Protein AF-A0A9D8K0P1-F1 (afdb_monomer)

Mean predicted aligned error: 5.9 Å

Nearest PDB structures (foldseek):
  2h6b-assembly1_B  TM=3.483E-01  e=9.836E+00  Desulfitobacterium hafniense
  4bh9-assembly1_A  TM=3.999E-01  e=9.836E+00  Escherichia coli

Solvent-accessible surface area (backbone atoms only — not comparable to full-atom values): 6823 Å² total; per-residue (Å²): 109,73,69,58,54,54,50,51,52,52,51,52,52,51,49,53,49,52,52,51,51,53,48,67,65,43,50,62,54,28,64,48,47,60,59,76,66,34,55,70,59,86,46,31,34,27,45,78,41,45,53,40,89,79,39,48,74,50,51,51,50,33,40,61,74,71,62,63,80,56,54,33,59,91,80,45,79,69,72,50,63,68,32,42,87,87,65,48,69,69,53,97,88,59,89,84,87,86,88,78,73,90,68,100,56,99,73,86,87,133

Structure (mmCIF, N/CA/C/O backbone):
data_AF-A0A9D8K0P1-F1
#
_entry.id   AF-A0A9D8K0P1-F1
#
loop_
_atom_site.group_PDB
_atom_site.id
_atom_site.type_symbol
_atom_site.label_atom_id
_atom_site.label_alt_id
_atom_site.label_comp_id
_atom_site.label_asym_id
_atom_site.label_entity_id
_atom_site.label_seq_id
_atom_site.pdbx_PDB_ins_code
_atom_site.Cartn_x
_atom_site.Cartn_y
_atom_site.Cartn_z
_atom_site.occupancy
_atom_site.B_iso_or_equiv
_atom_site.auth_seq_id
_atom_site.auth_comp_i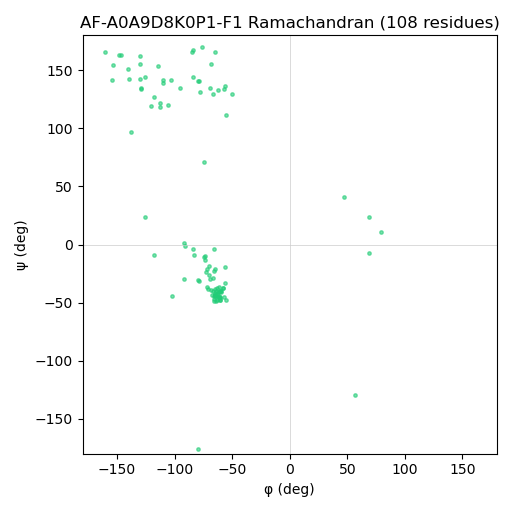d
_atom_site.auth_asym_id
_atom_site.auth_atom_id
_atom_site.pdbx_PDB_model_num
ATOM 1 N N . MET A 1 1 ? -34.345 -1.992 37.902 1.00 74.50 1 MET A N 1
ATOM 2 C CA . MET A 1 1 ? -33.981 -2.821 36.727 1.00 74.50 1 MET A CA 1
ATOM 3 C C . MET A 1 1 ? -34.122 -2.095 35.389 1.00 74.50 1 MET A C 1
ATOM 5 O O . MET A 1 1 ? -33.117 -1.959 34.710 1.00 74.50 1 MET A O 1
ATOM 9 N N . ALA A 1 2 ? -35.288 -1.550 35.015 1.00 85.88 2 ALA A N 1
ATOM 10 C CA . ALA A 1 2 ? -35.475 -0.923 33.692 1.00 85.88 2 ALA A CA 1
ATOM 11 C C . ALA A 1 2 ? -34.513 0.246 33.367 1.00 85.88 2 ALA A C 1
ATOM 13 O O . ALA A 1 2 ? -34.053 0.364 32.235 1.00 85.88 2 ALA A O 1
ATOM 14 N N . LYS A 1 3 ? -34.163 1.091 34.351 1.00 90.12 3 LYS A N 1
ATOM 15 C CA . LYS A 1 3 ? -33.172 2.174 34.168 1.00 90.12 3 LYS A CA 1
ATOM 16 C C . LYS A 1 3 ? -31.760 1.645 33.878 1.00 90.12 3 LYS A C 1
ATOM 18 O O . LYS A 1 3 ? -31.076 2.201 33.030 1.00 90.12 3 LYS A O 1
ATOM 23 N N . LEU A 1 4 ? -31.364 0.554 34.539 1.00 92.75 4 LEU A N 1
ATOM 24 C CA . LEU A 1 4 ? -30.059 -0.083 34.341 1.00 92.75 4 LEU A CA 1
ATOM 25 C C . LEU A 1 4 ? -29.958 -0.711 32.944 1.00 92.75 4 LEU A C 1
ATOM 27 O O . LEU A 1 4 ? -28.972 -0.502 32.252 1.00 92.75 4 LEU A O 1
ATOM 31 N N . ILE A 1 5 ? -31.010 -1.402 32.495 1.00 94.88 5 ILE A N 1
ATOM 32 C CA . ILE A 1 5 ? -31.067 -2.001 31.151 1.00 94.88 5 ILE A CA 1
ATOM 33 C C . ILE A 1 5 ? -30.963 -0.923 30.064 1.00 94.88 5 ILE A C 1
ATOM 35 O O . ILE A 1 5 ? -30.173 -1.064 29.138 1.00 94.88 5 ILE A O 1
ATOM 39 N N . LYS A 1 6 ? -31.702 0.188 30.195 1.00 95.12 6 LYS A N 1
ATOM 40 C CA . LYS A 1 6 ? -31.616 1.312 29.245 1.00 95.12 6 LYS A CA 1
ATOM 41 C C . LYS A 1 6 ? -30.215 1.924 29.192 1.00 95.12 6 LYS A C 1
ATOM 43 O O . LYS A 1 6 ? -29.743 2.248 28.108 1.00 95.12 6 LYS A O 1
ATOM 48 N N . PHE A 1 7 ? -29.551 2.054 30.342 1.00 96.88 7 PHE A N 1
ATOM 49 C CA . PHE A 1 7 ? -28.181 2.559 30.405 1.00 96.88 7 PHE A CA 1
ATOM 50 C C . PHE A 1 7 ? -27.190 1.613 29.713 1.00 96.88 7 PHE A C 1
ATOM 52 O O . PHE A 1 7 ? -26.372 2.064 28.920 1.00 96.88 7 PHE A O 1
ATOM 59 N N . LEU A 1 8 ? -27.302 0.303 29.951 1.00 97.31 8 LEU A N 1
ATOM 60 C CA . LEU A 1 8 ? -26.452 -0.699 29.301 1.00 97.31 8 LEU A CA 1
ATOM 61 C C . LEU A 1 8 ? -26.649 -0.722 27.782 1.00 97.31 8 LEU A C 1
ATOM 63 O O . LEU A 1 8 ? -25.669 -0.752 27.046 1.00 97.31 8 LEU A O 1
ATOM 67 N N . ILE A 1 9 ? -27.895 -0.639 27.305 1.00 97.50 9 ILE A N 1
ATOM 68 C CA . ILE A 1 9 ? -28.185 -0.544 25.867 1.00 97.50 9 ILE A CA 1
ATOM 69 C C . ILE A 1 9 ? -27.545 0.715 25.280 1.00 97.50 9 ILE A C 1
ATOM 71 O O . ILE A 1 9 ? -26.861 0.630 24.265 1.00 97.50 9 ILE A O 1
ATOM 75 N N . ALA A 1 10 ? -27.716 1.871 25.927 1.00 97.12 10 ALA A N 1
ATOM 76 C CA . ALA A 1 10 ? -27.113 3.117 25.461 1.00 97.12 10 ALA A CA 1
ATOM 77 C C . ALA A 1 10 ? -25.576 3.037 25.421 1.00 97.12 10 ALA A C 1
ATOM 79 O O . ALA A 1 10 ? -24.972 3.493 24.455 1.00 97.12 10 ALA A O 1
ATOM 80 N N . ALA A 1 11 ? -24.949 2.410 26.422 1.00 97.50 11 ALA A N 1
ATOM 81 C CA . ALA A 1 11 ? -23.503 2.213 26.464 1.00 97.50 11 ALA A CA 1
ATOM 82 C C . ALA A 1 11 ? -23.005 1.299 25.332 1.00 97.50 11 ALA A C 1
ATOM 84 O O . ALA A 1 11 ? -22.021 1.624 24.672 1.00 97.50 11 ALA A O 1
ATOM 85 N N . VAL A 1 12 ? -23.705 0.192 25.061 1.00 98.12 12 VAL A N 1
ATOM 86 C CA . VAL A 1 12 ? -23.370 -0.711 23.948 1.00 98.12 12 VAL A CA 1
ATOM 87 C C . VAL A 1 12 ? -23.538 -0.003 22.607 1.00 98.12 12 VAL A C 1
ATOM 89 O O . VAL A 1 12 ? -22.650 -0.082 21.765 1.00 98.12 12 VAL A O 1
ATOM 92 N N . VAL A 1 13 ? -24.634 0.736 22.414 1.00 98.00 13 VAL A N 1
ATOM 93 C CA . VAL A 1 13 ? -24.861 1.514 21.188 1.00 98.00 13 VAL A CA 1
ATOM 94 C C . VAL A 1 13 ? -23.760 2.556 20.998 1.00 98.00 13 VAL A C 1
ATOM 96 O O . VAL A 1 13 ? -23.201 2.651 19.910 1.00 98.00 13 VAL A O 1
ATOM 99 N N . ALA A 1 14 ? -23.393 3.291 22.049 1.00 97.81 14 ALA A N 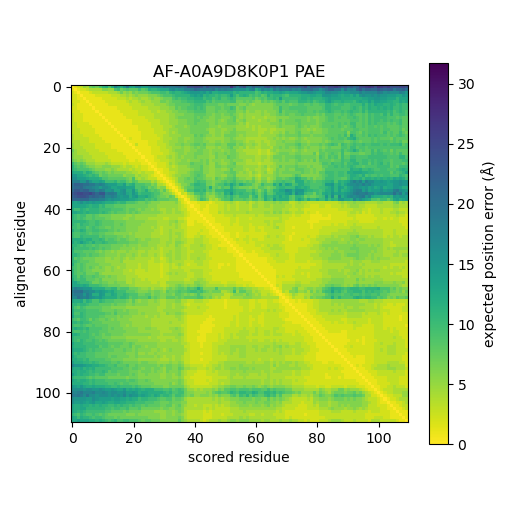1
ATOM 100 C CA . ALA A 1 14 ? -22.308 4.266 21.989 1.00 97.81 14 ALA A CA 1
ATOM 101 C C . ALA A 1 14 ? -20.959 3.613 21.644 1.00 97.81 14 ALA A C 1
ATOM 1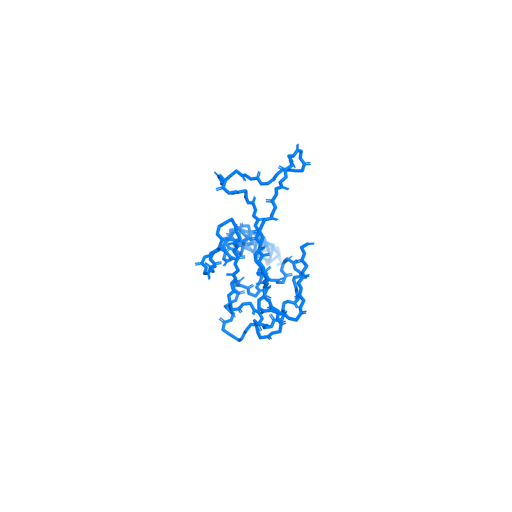03 O O . ALA A 1 14 ? -20.218 4.152 20.825 1.00 97.81 14 ALA A O 1
ATOM 104 N N . LEU A 1 15 ? -20.660 2.438 22.209 1.00 98.00 15 LEU A N 1
ATOM 105 C CA . LEU A 1 15 ? -19.443 1.687 21.900 1.00 98.00 15 LEU A CA 1
ATOM 106 C C . LEU A 1 15 ? -19.420 1.233 20.435 1.00 98.00 15 LEU A C 1
ATOM 108 O O . LEU A 1 15 ? -18.430 1.454 19.743 1.00 98.00 15 LEU A O 1
ATOM 112 N N . VAL A 1 16 ? -20.512 0.638 19.951 1.00 98.00 16 VAL A N 1
ATOM 113 C CA . VAL A 1 16 ? -20.623 0.156 18.566 1.00 98.00 16 VAL A CA 1
ATOM 114 C C . VAL A 1 16 ? -20.501 1.314 17.580 1.00 98.00 16 VAL A C 1
ATOM 116 O O . VAL A 1 16 ? -19.748 1.214 16.615 1.00 98.00 16 VAL A O 1
ATOM 119 N N . LEU A 1 17 ? -21.187 2.430 17.835 1.00 97.81 17 LEU A N 1
ATOM 120 C CA . LEU A 1 17 ? -21.091 3.621 16.992 1.00 97.81 17 LEU A CA 1
ATOM 121 C C . LEU A 1 17 ? -19.689 4.231 17.037 1.00 97.81 17 LEU A C 1
ATOM 123 O O . LEU A 1 17 ? -19.147 4.563 15.989 1.00 97.81 17 LEU A O 1
ATOM 127 N N . GLY A 1 18 ? -19.077 4.341 18.218 1.00 97.56 18 GLY A N 1
ATOM 128 C CA . GLY A 1 18 ? -17.722 4.869 18.367 1.00 97.56 18 GLY A CA 1
ATOM 129 C C . GLY A 1 18 ? -16.686 4.039 17.608 1.00 97.56 18 GLY A C 1
ATOM 130 O O . GLY A 1 18 ? -15.878 4.594 16.866 1.00 97.56 18 GLY A O 1
ATOM 131 N N . VAL A 1 19 ? -16.753 2.709 17.726 1.00 96.38 19 VAL A N 1
ATOM 132 C CA . VAL A 1 19 ? -15.886 1.786 16.977 1.00 96.38 19 VAL A CA 1
ATOM 133 C C . VAL A 1 19 ? -16.171 1.863 15.478 1.00 96.38 19 VAL A C 1
ATOM 135 O O . VAL A 1 19 ? -15.232 1.941 14.691 1.00 96.38 19 VAL A O 1
ATOM 138 N N . GLY A 1 20 ? -17.444 1.885 15.075 1.00 96.19 20 GLY A N 1
ATOM 139 C CA . GLY A 1 20 ? -17.836 1.974 13.669 1.00 96.19 20 GLY A CA 1
ATOM 140 C C . GLY A 1 20 ? -17.330 3.254 13.005 1.00 96.19 20 GLY A C 1
ATOM 141 O O . GLY A 1 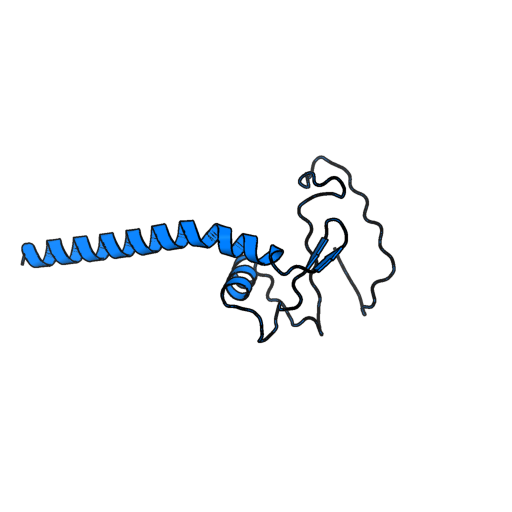20 ? -16.709 3.195 11.947 1.00 96.19 20 GLY A O 1
ATOM 142 N N . ILE A 1 21 ? -17.519 4.402 13.658 1.00 95.62 21 ILE A N 1
ATOM 143 C CA . ILE A 1 21 ? -17.020 5.693 13.176 1.00 95.62 21 ILE A CA 1
ATOM 144 C C . ILE A 1 21 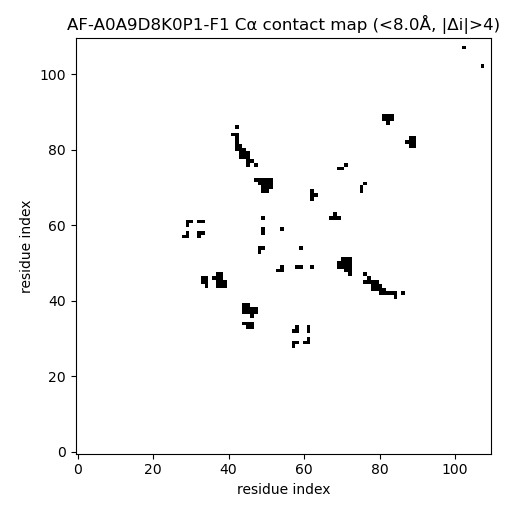? -15.492 5.675 13.120 1.00 95.62 21 ILE A C 1
ATOM 146 O O . ILE A 1 21 ? -14.923 6.037 12.095 1.00 95.62 21 ILE A O 1
ATOM 150 N N . GLY A 1 22 ? -14.830 5.220 14.189 1.00 91.44 22 GLY A N 1
ATOM 151 C CA . GLY A 1 22 ? -13.370 5.149 14.243 1.00 91.44 22 GLY A CA 1
ATOM 152 C C . GLY A 1 22 ? -12.774 4.258 13.153 1.00 91.44 22 GLY A C 1
ATOM 153 O O . GLY A 1 22 ? -11.774 4.619 12.542 1.00 91.44 22 GLY A O 1
ATOM 154 N N . TYR A 1 23 ? -13.403 3.119 12.859 1.00 88.44 23 TYR A N 1
ATOM 155 C CA . TYR A 1 23 ? -12.964 2.224 11.791 1.00 88.44 23 TYR A CA 1
ATOM 156 C C . TYR A 1 23 ? -13.098 2.874 10.410 1.00 88.44 23 TYR A C 1
ATOM 158 O O . TYR A 1 23 ? -12.137 2.880 9.643 1.00 88.44 23 TYR A O 1
ATOM 166 N N . VAL A 1 24 ? -14.262 3.464 10.113 1.00 90.44 24 VAL A N 1
ATOM 167 C CA . VAL A 1 24 ? -14.540 4.102 8.815 1.00 90.44 24 VAL A CA 1
ATOM 168 C C . VAL A 1 24 ? -13.608 5.287 8.556 1.00 90.44 24 VAL A C 1
ATOM 170 O O . VAL A 1 24 ? -13.174 5.492 7.425 1.00 90.44 24 VAL A O 1
ATOM 173 N N . THR A 1 25 ? -13.268 6.064 9.586 1.00 87.62 25 THR A N 1
ATOM 174 C CA . THR A 1 25 ? -12.351 7.202 9.429 1.00 87.62 25 THR A CA 1
ATOM 175 C C . THR A 1 25 ? -10.885 6.776 9.369 1.00 87.62 25 THR A C 1
ATOM 177 O O . THR A 1 25 ? -10.100 7.414 8.667 1.00 87.62 25 THR A O 1
ATOM 180 N N . ALA A 1 26 ? -10.497 5.694 10.053 1.00 84.94 26 ALA A N 1
ATOM 181 C CA . ALA A 1 26 ? -9.120 5.202 10.056 1.00 84.94 26 ALA A CA 1
ATOM 182 C C . ALA A 1 26 ? -8.758 4.380 8.809 1.00 84.94 26 ALA A C 1
ATOM 184 O O . ALA A 1 26 ? -7.602 4.408 8.388 1.00 84.94 26 ALA A O 1
ATOM 185 N N . SE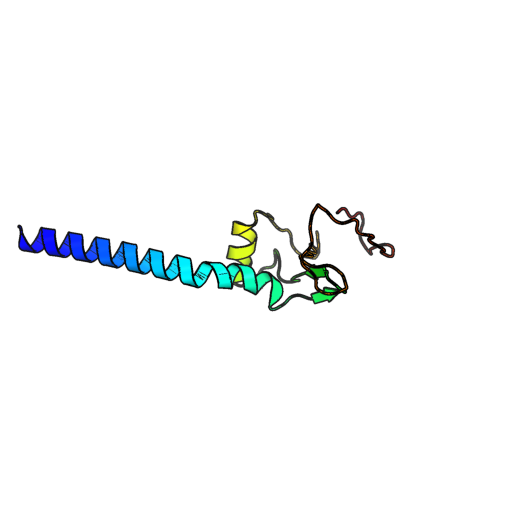R A 1 27 ? -9.707 3.665 8.193 1.00 82.38 27 SER A N 1
ATOM 186 C CA . SER A 1 27 ? -9.423 2.803 7.039 1.00 82.38 27 SER A CA 1
ATOM 187 C C . SER A 1 27 ? -8.733 3.513 5.860 1.00 82.38 27 SER A C 1
ATOM 189 O O . SER A 1 27 ? -7.710 2.995 5.412 1.00 82.38 27 SER A O 1
ATOM 191 N N . PRO A 1 28 ? -9.176 4.697 5.377 1.00 81.19 28 PRO A N 1
ATOM 192 C CA . PRO A 1 28 ? -8.475 5.379 4.287 1.00 81.19 28 PRO A CA 1
ATOM 193 C C . PRO A 1 28 ? -7.076 5.864 4.690 1.00 81.19 28 PRO A C 1
ATOM 195 O O . PRO A 1 28 ? -6.188 5.921 3.846 1.00 81.19 28 PRO A O 1
ATOM 198 N N . LEU A 1 29 ? -6.846 6.184 5.969 1.00 77.81 29 LEU A N 1
ATOM 199 C CA . LEU A 1 29 ? -5.525 6.597 6.456 1.00 77.81 29 LEU A CA 1
ATOM 200 C C . LEU A 1 29 ? -4.526 5.438 6.426 1.00 77.81 29 LEU A C 1
ATOM 202 O O . LEU A 1 29 ? -3.369 5.640 6.064 1.00 77.81 29 LEU A O 1
ATOM 206 N N . VAL A 1 30 ? -4.972 4.228 6.773 1.00 79.50 30 VAL A N 1
ATOM 207 C CA . VAL A 1 30 ? -4.153 3.011 6.680 1.00 79.50 30 VAL A CA 1
ATOM 208 C C . VAL A 1 30 ? -3.710 2.770 5.234 1.00 79.50 30 VAL A C 1
ATOM 210 O O . VAL A 1 30 ? -2.543 2.458 5.003 1.00 79.50 30 VAL A O 1
ATOM 213 N N . ASP A 1 31 ? -4.602 2.990 4.268 1.00 72.50 31 ASP A N 1
ATOM 214 C CA . ASP A 1 31 ? -4.295 2.809 2.845 1.00 72.50 31 ASP A CA 1
ATOM 215 C C . ASP A 1 31 ? -3.352 3.912 2.323 1.00 72.50 31 ASP A C 1
ATOM 217 O O . ASP A 1 31 ? -2.418 3.640 1.570 1.00 72.50 31 ASP A O 1
ATOM 221 N N . LEU A 1 32 ? -3.513 5.153 2.797 1.00 69.56 32 LEU A N 1
ATOM 222 C CA . LEU A 1 32 ? -2.663 6.283 2.405 1.00 69.56 32 LEU A CA 1
ATOM 223 C C . LEU A 1 32 ? -1.221 6.175 2.938 1.00 69.56 32 LEU A C 1
ATOM 225 O O . LEU A 1 32 ? -0.280 6.684 2.325 1.00 69.56 32 LEU A O 1
ATOM 229 N N . ILE A 1 33 ? -1.027 5.522 4.088 1.00 66.56 33 ILE A N 1
ATOM 230 C CA . ILE A 1 33 ? 0.277 5.434 4.766 1.00 66.56 33 ILE A CA 1
ATOM 231 C C . ILE A 1 33 ? 1.267 4.523 4.034 1.00 66.56 33 ILE A C 1
ATOM 233 O O . ILE A 1 33 ? 2.480 4.713 4.169 1.00 66.56 33 ILE A O 1
ATOM 237 N N . PHE A 1 34 ? 0.791 3.614 3.178 1.00 64.50 34 PHE A N 1
ATOM 238 C CA . PHE A 1 34 ? 1.672 2.921 2.232 1.00 64.50 34 PHE A CA 1
ATOM 239 C C . PHE A 1 34 ? 2.442 3.910 1.344 1.00 64.50 34 PHE A C 1
ATOM 241 O O . PHE A 1 34 ? 3.595 3.661 1.004 1.00 64.50 34 PHE A O 1
ATOM 248 N N . VAL A 1 35 ? 1.829 5.051 1.017 1.00 62.75 35 VAL A N 1
ATOM 249 C CA . VAL A 1 35 ? 2.357 6.056 0.087 1.00 62.75 35 VAL A CA 1
ATOM 250 C C . VAL A 1 35 ? 3.175 7.140 0.802 1.00 62.75 35 VAL A C 1
ATOM 252 O O . VAL A 1 35 ? 4.115 7.687 0.228 1.00 62.75 35 VAL A O 1
ATOM 255 N N . SER A 1 36 ? 2.860 7.461 2.063 1.00 58.97 36 SER A N 1
ATOM 256 C CA . SER A 1 36 ? 3.341 8.684 2.733 1.00 58.97 36 SER A CA 1
ATOM 257 C C . SER A 1 36 ? 4.840 8.717 3.064 1.00 58.97 36 SER A C 1
ATOM 259 O O . SER A 1 36 ? 5.385 9.789 3.312 1.00 58.97 36 SER A O 1
ATOM 261 N N . LYS A 1 37 ? 5.512 7.562 3.094 1.00 62.09 37 LYS A N 1
ATOM 262 C CA . LYS A 1 37 ? 6.977 7.446 3.248 1.00 62.09 37 LYS A CA 1
ATOM 263 C C . LYS A 1 37 ? 7.609 6.618 2.133 1.00 62.09 37 LYS A C 1
ATOM 265 O O . LYS A 1 37 ? 8.659 6.007 2.323 1.00 62.09 37 LYS A O 1
ATOM 270 N N . ALA A 1 38 ? 6.934 6.546 0.993 1.00 73.25 38 ALA A N 1
ATOM 271 C CA . ALA A 1 38 ? 7.386 5.677 -0.062 1.00 73.25 38 ALA A CA 1
ATOM 272 C C . ALA A 1 38 ? 8.560 6.291 -0.830 1.00 73.25 38 ALA A C 1
ATOM 274 O O . ALA A 1 38 ? 8.497 7.436 -1.282 1.00 73.25 38 ALA A O 1
ATOM 275 N N . VAL A 1 39 ? 9.613 5.501 -1.021 1.00 88.06 39 VAL A N 1
ATOM 276 C CA . VAL A 1 39 ? 10.585 5.729 -2.086 1.00 88.06 39 VAL A CA 1
ATOM 277 C C . VAL A 1 39 ? 9.859 5.493 -3.405 1.00 88.06 39 VAL A C 1
ATOM 279 O O . VAL A 1 39 ? 9.183 4.474 -3.560 1.00 88.06 39 VAL A O 1
ATOM 282 N N . LYS A 1 40 ? 9.972 6.444 -4.334 1.00 89.31 40 LYS A N 1
ATOM 283 C CA . LYS A 1 40 ? 9.312 6.390 -5.642 1.00 89.31 40 LYS A CA 1
ATOM 284 C C . LYS A 1 40 ? 10.324 6.167 -6.757 1.00 89.31 40 LYS A C 1
ATOM 286 O O . LYS A 1 40 ? 11.401 6.757 -6.734 1.00 89.31 40 LYS A O 1
ATOM 291 N N . ASN A 1 41 ? 9.941 5.365 -7.742 1.00 89.00 41 ASN A N 1
ATOM 292 C CA . ASN A 1 41 ? 10.652 5.186 -9.000 1.00 89.00 41 ASN A CA 1
ATOM 293 C C . ASN A 1 41 ? 9.626 5.141 -10.142 1.00 89.00 41 ASN A C 1
ATOM 295 O O . ASN A 1 41 ? 8.983 4.117 -10.374 1.00 89.00 41 ASN A O 1
ATOM 299 N N . GLY A 1 42 ? 9.417 6.281 -10.804 1.00 91.00 42 GLY A N 1
ATOM 300 C CA . GLY A 1 42 ? 8.300 6.446 -11.735 1.00 91.00 42 GLY A CA 1
ATOM 301 C C . GLY A 1 42 ? 6.953 6.171 -11.041 1.00 91.00 42 GLY A C 1
ATOM 302 O O . GLY A 1 42 ? 6.719 6.725 -9.960 1.00 91.00 42 GLY A O 1
ATOM 303 N N . PRO A 1 43 ? 6.078 5.321 -11.613 1.00 91.75 43 PRO A N 1
ATOM 304 C CA . PRO A 1 43 ? 4.794 4.968 -11.001 1.00 91.75 43 PRO A CA 1
ATOM 305 C C . PRO A 1 43 ? 4.920 4.012 -9.803 1.00 91.75 43 PRO A C 1
ATOM 307 O O . PRO A 1 43 ? 3.960 3.833 -9.051 1.00 91.75 43 PRO A O 1
ATOM 310 N N . TRP A 1 44 ? 6.089 3.395 -9.612 1.00 91.44 44 TRP A N 1
ATOM 311 C CA . TRP A 1 44 ? 6.329 2.427 -8.551 1.00 91.44 44 TRP A CA 1
ATOM 312 C C . TRP A 1 44 ? 6.688 3.103 -7.236 1.00 91.44 44 TRP A C 1
ATOM 314 O O . TRP A 1 44 ? 7.415 4.099 -7.188 1.00 91.44 44 TRP A O 1
ATOM 324 N N . MET A 1 45 ? 6.225 2.510 -6.144 1.00 89.62 45 MET A N 1
ATOM 325 C CA . MET A 1 45 ? 6.465 2.989 -4.793 1.00 89.62 45 MET A CA 1
ATOM 326 C C . MET A 1 45 ? 6.740 1.834 -3.825 1.00 89.62 45 MET A C 1
ATOM 328 O O . MET A 1 45 ? 6.117 0.781 -3.916 1.00 89.62 45 MET A O 1
ATOM 332 N N . THR A 1 46 ? 7.663 2.040 -2.883 1.00 88.62 46 THR A N 1
ATOM 333 C CA . THR A 1 46 ? 7.992 1.086 -1.809 1.00 88.62 46 THR A CA 1
ATOM 334 C C . THR A 1 46 ? 8.238 1.807 -0.491 1.00 88.62 46 THR A C 1
ATOM 336 O O . THR A 1 46 ? 8.715 2.937 -0.491 1.00 88.62 46 THR A O 1
ATOM 339 N N . ASN A 1 47 ? 7.969 1.165 0.645 1.00 89.31 47 ASN A N 1
ATOM 340 C CA . ASN A 1 47 ? 8.315 1.694 1.961 1.00 89.31 47 ASN A CA 1
ATOM 341 C C . ASN A 1 47 ? 9.400 0.817 2.605 1.00 89.31 47 ASN A C 1
ATOM 343 O O . ASN A 1 47 ? 9.185 -0.362 2.867 1.00 89.31 47 ASN A O 1
ATOM 347 N N . LEU A 1 48 ? 10.567 1.402 2.882 1.00 89.38 48 LEU A N 1
ATOM 348 C CA . LEU A 1 48 ? 11.730 0.668 3.398 1.00 89.38 48 LEU A CA 1
ATOM 349 C C . LEU A 1 48 ? 11.599 0.241 4.868 1.00 89.38 48 LEU A C 1
ATOM 351 O O . LEU A 1 48 ? 12.421 -0.540 5.345 1.00 89.38 48 LEU A O 1
ATOM 355 N N . ASP A 1 49 ? 10.582 0.737 5.576 1.00 90.94 49 ASP A N 1
ATOM 356 C CA . ASP A 1 49 ? 10.252 0.290 6.928 1.00 90.94 49 ASP A CA 1
ATOM 357 C C . ASP A 1 49 ? 9.368 -0.971 6.920 1.00 90.94 49 ASP A C 1
ATOM 359 O O . ASP A 1 49 ? 9.070 -1.517 7.979 1.00 90.94 49 ASP A O 1
ATOM 363 N N . ILE A 1 50 ? 8.937 -1.469 5.753 1.00 89.25 50 ILE A N 1
ATOM 364 C CA . ILE A 1 50 ? 8.184 -2.725 5.652 1.00 89.25 50 ILE A CA 1
ATOM 365 C C . ILE A 1 50 ? 8.989 -3.877 6.282 1.00 89.25 50 ILE A C 1
ATOM 367 O O . ILE A 1 50 ? 10.199 -4.001 6.090 1.00 89.25 50 ILE A O 1
ATOM 371 N N . GLY A 1 51 ? 8.309 -4.682 7.106 1.00 88.31 51 GLY A N 1
ATOM 372 C CA . GLY A 1 51 ? 8.909 -5.794 7.854 1.00 88.31 51 GLY A CA 1
ATOM 373 C C . GLY A 1 51 ? 9.872 -5.382 8.978 1.00 88.31 51 GLY A C 1
ATOM 374 O O . GLY A 1 51 ? 10.296 -6.234 9.755 1.00 88.31 51 GLY A O 1
ATOM 375 N N . SER A 1 52 ? 10.211 -4.094 9.117 1.00 90.94 52 SER A N 1
ATOM 376 C CA . SER A 1 52 ? 11.202 -3.617 10.085 1.00 90.94 52 SER A CA 1
ATOM 377 C C . SER A 1 52 ? 10.614 -3.390 11.484 1.00 90.94 52 SER A C 1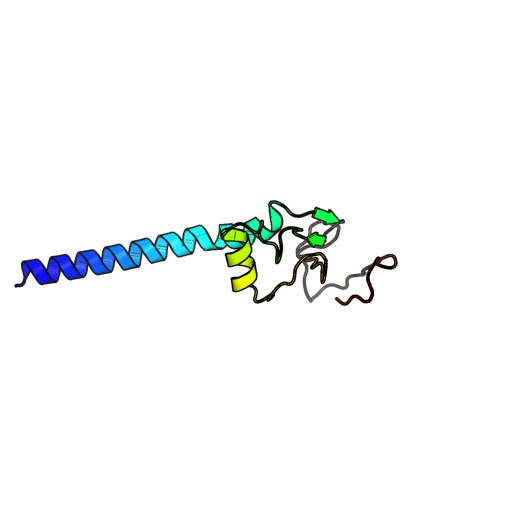
ATOM 379 O O . SER A 1 52 ? 9.398 -3.332 11.695 1.00 90.94 52 SER A O 1
ATOM 381 N N . GLN A 1 53 ? 11.485 -3.215 12.482 1.00 91.56 53 GLN A N 1
ATOM 382 C CA . GLN A 1 53 ? 11.051 -2.785 13.818 1.00 91.56 53 GLN A CA 1
ATOM 383 C C . GLN A 1 53 ? 10.586 -1.322 13.832 1.00 91.56 53 GLN A C 1
ATOM 385 O O . GLN A 1 53 ? 9.723 -0.966 14.630 1.00 91.56 53 GLN A O 1
ATOM 390 N N . GLN A 1 54 ? 11.097 -0.504 12.910 1.00 90.06 54 GLN A N 1
ATOM 391 C CA . GLN A 1 54 ? 10.748 0.906 12.739 1.00 90.06 54 GLN A CA 1
ATOM 392 C C . GLN A 1 54 ? 9.366 1.098 12.091 1.00 90.06 54 GLN A C 1
ATOM 394 O O . GLN A 1 54 ? 8.830 2.208 12.124 1.00 90.06 54 GLN A O 1
ATOM 399 N N . ALA A 1 55 ? 8.754 0.030 11.559 1.00 89.06 55 ALA A N 1
ATOM 400 C CA . ALA A 1 55 ? 7.385 0.053 11.059 1.00 89.06 55 ALA A CA 1
ATOM 401 C C . ALA A 1 55 ? 6.410 0.552 12.137 1.00 89.06 55 ALA A C 1
ATOM 403 O O . ALA A 1 55 ? 6.142 -0.134 13.131 1.00 89.06 55 ALA A O 1
ATOM 404 N N . GLY A 1 56 ? 5.847 1.740 11.912 1.00 88.19 56 GLY A N 1
ATOM 405 C CA . GLY A 1 56 ? 4.819 2.317 12.773 1.00 88.19 56 GLY A CA 1
ATOM 406 C C . GLY A 1 56 ? 3.513 1.506 12.765 1.00 88.19 56 GLY A C 1
ATOM 407 O O . GLY A 1 56 ? 3.292 0.683 11.872 1.00 88.19 56 GLY A O 1
ATOM 408 N N . PRO A 1 57 ? 2.602 1.758 13.724 1.00 88.31 57 PRO A N 1
ATOM 409 C CA . PRO A 1 57 ? 1.373 0.977 13.888 1.00 88.31 57 PRO A CA 1
ATOM 410 C C . PRO A 1 57 ? 0.490 0.969 12.634 1.00 88.31 57 PRO A C 1
ATOM 412 O O . PRO A 1 57 ? -0.058 -0.069 12.276 1.00 88.31 57 PRO A O 1
ATOM 415 N N . TYR A 1 58 ? 0.408 2.090 11.917 1.00 85.75 58 TYR A N 1
ATOM 416 C CA . TYR A 1 58 ? -0.382 2.175 10.691 1.00 85.75 58 TYR A CA 1
ATOM 417 C C . TYR A 1 58 ? 0.227 1.407 9.516 1.00 85.75 58 TYR A C 1
ATOM 419 O O . TYR A 1 58 ? -0.512 0.756 8.788 1.00 85.75 58 TYR A O 1
ATOM 427 N N . LEU A 1 59 ? 1.556 1.421 9.354 1.00 86.75 59 LEU A N 1
ATOM 428 C CA . LEU A 1 59 ? 2.216 0.626 8.314 1.00 86.75 59 LEU A CA 1
ATOM 429 C C . LEU A 1 59 ? 2.017 -0.871 8.584 1.00 86.75 59 LEU A C 1
ATOM 431 O O . LEU A 1 59 ? 1.689 -1.622 7.673 1.00 86.75 59 LEU A O 1
ATOM 435 N N . ARG A 1 60 ? 2.128 -1.296 9.849 1.00 88.12 60 ARG A N 1
ATOM 436 C CA . ARG A 1 60 ? 1.835 -2.679 10.260 1.00 88.12 60 ARG A CA 1
ATOM 437 C C . ARG A 1 60 ? 0.380 -3.062 9.991 1.00 88.12 60 ARG A C 1
ATOM 439 O O . ARG A 1 60 ? 0.134 -4.141 9.462 1.00 88.12 60 ARG A O 1
ATOM 446 N N . ALA A 1 61 ? -0.571 -2.183 10.313 1.00 87.81 61 ALA A N 1
ATOM 447 C CA . ALA A 1 61 ? -1.986 -2.403 10.018 1.00 87.81 61 ALA A CA 1
ATOM 448 C C . ALA A 1 61 ? -2.239 -2.514 8.507 1.00 87.81 61 ALA A C 1
ATOM 450 O O . ALA A 1 61 ? -2.989 -3.384 8.071 1.00 87.81 61 ALA A O 1
ATOM 451 N N . ALA A 1 62 ? -1.573 -1.681 7.706 1.00 85.06 62 ALA A N 1
ATOM 452 C CA . ALA A 1 62 ? -1.693 -1.705 6.258 1.00 85.06 62 ALA A CA 1
ATOM 453 C C . ALA A 1 62 ? -1.141 -3.011 5.669 1.00 85.06 62 ALA A C 1
ATOM 455 O O . ALA A 1 62 ? -1.835 -3.664 4.891 1.00 85.06 62 ALA A O 1
ATOM 456 N N . ILE A 1 63 ? 0.055 -3.436 6.095 1.00 87.81 63 ILE A N 1
ATOM 457 C CA . ILE A 1 63 ? 0.667 -4.721 5.716 1.00 87.81 63 ILE A CA 1
ATOM 458 C C . ILE A 1 63 ? -0.252 -5.890 6.089 1.00 87.81 63 ILE A C 1
ATOM 460 O O . ILE A 1 63 ? -0.474 -6.778 5.268 1.00 87.81 63 ILE A O 1
ATOM 464 N N . ALA A 1 64 ? -0.815 -5.879 7.302 1.00 88.31 64 ALA A N 1
ATOM 465 C CA . ALA A 1 64 ? -1.732 -6.917 7.768 1.00 88.31 64 ALA A CA 1
ATOM 466 C C . ALA A 1 64 ? -3.031 -6.961 6.946 1.00 88.31 64 ALA A C 1
ATOM 468 O O . ALA A 1 64 ? -3.499 -8.043 6.606 1.00 88.31 64 ALA A O 1
ATOM 469 N N . ARG A 1 65 ? -3.589 -5.799 6.581 1.00 85.62 65 ARG A N 1
ATOM 470 C CA . ARG A 1 65 ? -4.803 -5.699 5.758 1.00 85.62 65 ARG A CA 1
ATOM 471 C C . ARG A 1 65 ? -4.594 -6.211 4.333 1.00 85.62 65 ARG A C 1
ATOM 473 O O . ARG A 1 65 ? -5.484 -6.858 3.796 1.00 85.62 65 ARG A O 1
ATOM 480 N N . HIS A 1 66 ? -3.440 -5.919 3.738 1.00 81.88 66 HIS A N 1
ATOM 481 C CA . HIS A 1 66 ? -3.104 -6.355 2.379 1.00 81.88 66 HIS A CA 1
ATOM 482 C C . HIS A 1 66 ? -2.554 -7.789 2.334 1.00 81.88 66 HIS A C 1
ATOM 484 O O . HIS A 1 66 ? -2.391 -8.342 1.253 1.00 81.88 66 HIS A O 1
ATOM 490 N N . GLY A 1 67 ? -2.273 -8.399 3.491 1.00 81.56 67 GLY A N 1
ATOM 491 C CA . GLY A 1 67 ? -1.808 -9.783 3.575 1.00 81.56 67 GLY A CA 1
ATOM 492 C C . GLY A 1 67 ? -0.400 -10.004 3.020 1.00 81.56 67 GLY A C 1
ATOM 493 O O . GLY A 1 67 ? -0.072 -11.125 2.655 1.00 81.56 67 GLY A O 1
ATOM 494 N N . LEU A 1 68 ? 0.440 -8.964 2.969 1.00 79.44 68 LEU A N 1
ATOM 495 C CA . LEU A 1 68 ? 1.772 -9.053 2.354 1.00 79.44 68 LEU A CA 1
ATOM 496 C C . LEU A 1 68 ? 2.721 -9.995 3.119 1.00 79.44 68 LEU A C 1
ATOM 498 O O . LEU A 1 68 ? 3.691 -10.468 2.542 1.00 79.44 68 LEU A O 1
ATOM 502 N N . LEU A 1 69 ? 2.462 -10.246 4.415 1.00 82.88 69 LEU A N 1
ATOM 503 C CA . LEU A 1 69 ? 3.321 -11.053 5.306 1.00 82.88 69 LEU A CA 1
ATOM 504 C C . LEU A 1 69 ? 4.805 -10.664 5.190 1.00 82.88 69 LEU A C 1
ATOM 506 O O . LEU A 1 69 ? 5.702 -11.501 5.136 1.00 82.88 69 LEU A O 1
ATOM 510 N N . ALA A 1 70 ? 5.030 -9.355 5.103 1.00 83.06 70 ALA A N 1
ATOM 511 C CA . ALA A 1 70 ? 6.242 -8.815 4.526 1.00 83.06 70 ALA A CA 1
ATOM 512 C C . ALA A 1 70 ? 7.488 -9.072 5.381 1.00 83.06 70 ALA A C 1
ATOM 514 O O . ALA A 1 70 ? 7.501 -8.813 6.588 1.00 83.06 70 ALA A O 1
ATOM 515 N N . LEU A 1 71 ? 8.548 -9.507 4.706 1.00 91.38 71 LEU A N 1
ATOM 516 C CA . LEU A 1 71 ? 9.899 -9.594 5.253 1.00 91.38 71 LEU A CA 1
ATOM 517 C C . LEU A 1 71 ? 10.560 -8.210 5.335 1.00 91.38 71 LEU A C 1
ATOM 519 O O . LEU A 1 71 ? 10.046 -7.218 4.813 1.00 91.38 71 LEU A O 1
ATOM 523 N N . THR A 1 72 ? 11.709 -8.145 6.005 1.00 93.12 72 THR A N 1
ATOM 524 C CA . THR A 1 72 ? 12.551 -6.946 6.037 1.00 93.12 72 THR A CA 1
ATOM 525 C C . THR A 1 72 ? 13.174 -6.675 4.670 1.00 93.12 72 THR A C 1
ATOM 527 O O . THR A 1 72 ? 13.435 -7.595 3.899 1.00 93.12 72 THR A O 1
ATOM 530 N N . LYS A 1 73 ? 13.528 -5.411 4.411 1.00 91.62 73 LYS A N 1
ATOM 531 C CA . LYS A 1 73 ? 14.189 -4.981 3.163 1.00 91.62 73 LYS A CA 1
ATOM 532 C C . LYS A 1 73 ? 15.503 -5.702 2.817 1.00 91.62 73 LYS A C 1
ATOM 534 O O . LYS A 1 73 ? 15.951 -5.592 1.686 1.00 91.62 73 LYS A O 1
ATOM 539 N N . SER A 1 74 ? 16.152 -6.350 3.790 1.00 92.44 74 SER A N 1
ATOM 540 C CA . SER A 1 74 ? 17.353 -7.168 3.563 1.00 92.44 74 SER A CA 1
ATOM 541 C C . SER A 1 74 ? 17.045 -8.487 2.859 1.00 92.44 74 SER A C 1
ATOM 543 O O . SER A 1 74 ? 17.934 -9.050 2.241 1.00 92.44 74 SER A O 1
ATOM 545 N N . GLU A 1 75 ? 15.804 -8.964 2.970 1.00 93.50 75 GLU A N 1
ATOM 546 C CA . GLU A 1 75 ? 15.345 -10.224 2.385 1.00 93.50 75 GLU A CA 1
ATOM 547 C C . GLU A 1 75 ? 14.537 -9.976 1.109 1.00 93.50 75 GLU A C 1
ATOM 549 O O . GLU A 1 75 ? 14.704 -10.674 0.116 1.00 93.50 75 GLU A O 1
ATOM 554 N N . ALA A 1 76 ? 13.633 -8.988 1.137 1.00 92.50 76 ALA A N 1
ATOM 555 C CA . ALA A 1 76 ? 12.767 -8.666 0.011 1.00 92.50 76 ALA A CA 1
ATOM 556 C C . ALA A 1 76 ? 12.323 -7.200 0.043 1.00 92.50 76 ALA A C 1
ATOM 558 O O . ALA A 1 76 ? 11.988 -6.655 1.098 1.00 92.50 76 ALA A O 1
ATOM 559 N N . VAL A 1 77 ? 12.256 -6.574 -1.133 1.00 91.31 77 VAL A N 1
ATOM 560 C CA . VAL A 1 77 ? 11.710 -5.224 -1.314 1.00 91.31 77 VAL A CA 1
ATOM 561 C C . VAL A 1 77 ? 10.496 -5.305 -2.225 1.00 91.31 77 VAL A C 1
ATOM 563 O O . VAL A 1 77 ? 10.566 -5.834 -3.328 1.00 91.31 77 VAL A O 1
ATOM 566 N N . TYR A 1 78 ? 9.379 -4.752 -1.760 1.00 88.62 78 TYR A N 1
ATOM 567 C CA . TYR A 1 78 ? 8.105 -4.808 -2.467 1.00 88.62 78 TYR A CA 1
ATOM 568 C C . TYR A 1 78 ? 7.805 -3.451 -3.082 1.00 88.62 78 TYR A C 1
ATOM 570 O O . TYR A 1 78 ? 7.687 -2.458 -2.358 1.00 88.62 78 TYR A O 1
ATOM 578 N N . PHE A 1 79 ? 7.671 -3.411 -4.403 1.00 89.62 79 PHE A N 1
ATOM 579 C CA . PHE A 1 79 ? 7.206 -2.236 -5.127 1.00 89.62 79 PHE A CA 1
ATOM 580 C C . PHE A 1 79 ? 5.747 -2.429 -5.539 1.00 89.62 79 PHE A C 1
ATOM 582 O O . PHE A 1 79 ? 5.333 -3.520 -5.919 1.00 89.62 79 PHE A O 1
ATOM 589 N N . SER A 1 80 ? 4.958 -1.363 -5.474 1.00 88.50 80 SER A N 1
ATOM 590 C CA . SER A 1 80 ? 3.578 -1.350 -5.962 1.00 88.50 80 SER A CA 1
ATOM 591 C C . SER A 1 80 ? 3.361 -0.145 -6.866 1.00 88.50 80 SER A C 1
ATOM 593 O O . SER A 1 80 ? 3.879 0.933 -6.584 1.00 88.50 80 SER A O 1
ATOM 595 N N . ALA A 1 81 ? 2.588 -0.321 -7.933 1.00 91.19 81 ALA A N 1
ATOM 596 C CA . ALA A 1 81 ? 2.135 0.748 -8.813 1.00 91.19 81 ALA A CA 1
ATOM 597 C C . ALA A 1 81 ? 0.617 0.633 -8.982 1.00 91.19 81 ALA A C 1
ATOM 599 O O . ALA A 1 81 ? 0.090 -0.459 -9.184 1.00 91.19 81 ALA A O 1
ATOM 600 N N . TYR A 1 82 ? -0.083 1.762 -8.879 1.00 89.56 82 TYR A N 1
ATOM 601 C CA . TYR A 1 82 ? -1.543 1.840 -9.053 1.00 89.56 82 TYR A CA 1
ATOM 602 C C . TYR A 1 82 ? -1.942 2.727 -10.239 1.00 89.56 82 TYR A C 1
ATOM 604 O O . TYR A 1 82 ? -3.107 2.757 -10.637 1.00 89.56 82 TYR A O 1
ATOM 612 N N . SER A 1 83 ? -0.970 3.438 -10.808 1.00 93.81 83 SER A N 1
ATOM 613 C CA . SER A 1 83 ? -1.108 4.263 -11.999 1.00 93.81 83 SER A CA 1
ATOM 614 C C . SER A 1 83 ? -0.010 3.934 -13.005 1.00 93.81 83 SER A C 1
ATOM 616 O O . SER A 1 83 ? 1.011 3.354 -12.638 1.00 93.81 83 SER A O 1
ATOM 618 N N . ASP A 1 84 ? -0.206 4.326 -14.256 1.00 96.06 84 ASP A N 1
ATOM 619 C CA . ASP A 1 84 ? 0.842 4.325 -15.271 1.00 96.06 84 ASP A CA 1
ATOM 620 C C . ASP A 1 84 ? 1.774 5.546 -15.144 1.00 96.06 84 ASP A C 1
ATOM 622 O O . ASP A 1 84 ? 1.680 6.345 -14.203 1.00 96.06 84 ASP A O 1
ATOM 626 N N . SER A 1 85 ? 2.706 5.668 -16.092 1.00 94.94 85 SER A N 1
ATOM 627 C CA . SER A 1 85 ? 3.696 6.749 -16.163 1.00 94.94 85 SER A CA 1
ATOM 628 C C . SER A 1 85 ? 3.087 8.137 -16.400 1.00 94.94 85 SER A C 1
ATOM 630 O O . SER A 1 85 ? 3.721 9.129 -16.043 1.00 94.94 85 SER A O 1
ATOM 632 N N . ASP A 1 86 ? 1.865 8.215 -16.936 1.00 95.62 86 ASP A N 1
ATOM 633 C CA . ASP A 1 86 ? 1.118 9.463 -17.141 1.00 95.62 86 ASP A CA 1
ATOM 634 C C . ASP A 1 86 ? 0.214 9.802 -15.939 1.00 95.62 86 ASP A C 1
ATOM 636 O O . ASP A 1 86 ? -0.504 10.806 -15.935 1.00 95.62 86 ASP A O 1
ATOM 640 N N . GLY A 1 87 ? 0.245 8.968 -14.894 1.00 93.88 87 GLY A N 1
ATOM 641 C CA . GLY A 1 87 ? -0.546 9.127 -13.679 1.00 93.88 87 GLY A CA 1
ATOM 642 C C . GLY A 1 87 ? -1.998 8.667 -13.818 1.00 93.88 87 GLY A C 1
ATOM 643 O O . GLY A 1 87 ? -2.798 8.919 -12.913 1.00 93.88 87 GLY A O 1
ATOM 644 N N . GLN A 1 88 ? -2.362 7.985 -14.909 1.00 96.44 88 GLN A N 1
ATOM 645 C CA . GLN A 1 88 ? -3.699 7.417 -15.058 1.00 96.44 88 GLN A CA 1
ATOM 646 C C . GLN A 1 88 ? -3.809 6.113 -14.263 1.00 96.44 88 GLN A C 1
ATOM 648 O O . GLN A 1 88 ? -2.863 5.328 -14.251 1.00 96.44 88 GLN A O 1
ATOM 653 N N . PRO A 1 89 ? -4.947 5.831 -13.602 1.00 95.94 89 PRO A N 1
ATOM 654 C CA . PRO A 1 89 ? -5.144 4.556 -12.918 1.00 95.94 89 PRO A CA 1
ATOM 655 C C . PRO A 1 89 ? -4.970 3.371 -13.871 1.00 95.94 89 PRO A C 1
ATOM 657 O O . PRO A 1 89 ? -5.518 3.391 -14.976 1.00 95.94 89 PRO A O 1
ATOM 660 N N . LEU A 1 90 ? -4.270 2.326 -13.424 1.00 95.25 90 LEU A N 1
ATOM 661 C CA . LEU A 1 90 ? -4.105 1.101 -14.209 1.00 95.25 90 LEU A CA 1
ATOM 662 C C . LEU A 1 90 ? -5.468 0.441 -14.465 1.00 95.25 90 LEU A C 1
ATOM 664 O O . LEU A 1 90 ? -6.287 0.289 -13.554 1.00 95.25 90 LEU A O 1
ATOM 668 N N . ARG A 1 91 ? -5.722 0.039 -15.714 1.00 97.31 91 ARG A N 1
ATOM 669 C CA . ARG A 1 91 ? -6.966 -0.611 -16.147 1.00 97.31 91 ARG A CA 1
ATOM 670 C C . ARG A 1 91 ? -6.653 -1.885 -16.913 1.00 97.31 91 ARG A C 1
ATOM 672 O O . ARG A 1 91 ? -5.879 -1.856 -17.857 1.00 97.31 91 ARG A O 1
ATOM 679 N N . GLY A 1 92 ? -7.349 -2.976 -16.598 1.00 96.62 92 GLY A N 1
ATOM 680 C CA . GLY A 1 92 ? -7.172 -4.257 -17.299 1.00 96.62 92 GLY A CA 1
ATOM 681 C C . GLY A 1 92 ? -7.600 -4.264 -18.775 1.00 96.62 92 GLY A C 1
ATOM 682 O O . GLY A 1 92 ? -7.442 -5.276 -19.442 1.00 96.62 92 GLY A O 1
ATOM 683 N N . SER A 1 93 ? -8.166 -3.164 -19.281 1.00 97.69 93 SER A N 1
ATOM 684 C CA . SER A 1 93 ? -8.526 -2.981 -20.693 1.00 97.69 93 SER A CA 1
ATOM 685 C C . SER A 1 93 ? -7.417 -2.344 -21.537 1.00 97.69 93 SER A C 1
ATOM 687 O O . SER A 1 93 ? -7.646 -2.085 -22.715 1.00 97.69 93 SER A O 1
ATOM 689 N N . CYS A 1 94 ? -6.282 -1.995 -20.932 1.00 97.81 94 CYS A N 1
ATOM 690 C CA . CYS A 1 94 ? -5.168 -1.319 -21.589 1.00 97.81 94 CYS A CA 1
ATOM 691 C C . CYS A 1 94 ? -3.940 -2.233 -21.635 1.00 97.81 94 CYS A C 1
ATOM 693 O O . CYS A 1 94 ? -3.752 -3.064 -20.746 1.00 97.81 94 CYS A O 1
ATOM 695 N N . ASP A 1 95 ? -3.083 -2.010 -22.629 1.00 97.38 95 ASP A N 1
ATOM 696 C CA . ASP A 1 95 ? -1.781 -2.664 -22.735 1.00 97.38 95 ASP A CA 1
ATOM 697 C C . ASP A 1 95 ? -0.697 -1.770 -22.126 1.00 97.38 95 ASP A C 1
ATOM 699 O O . ASP A 1 95 ? -0.647 -0.566 -22.388 1.00 97.38 95 ASP A O 1
ATOM 703 N N . TYR A 1 96 ? 0.182 -2.365 -21.321 1.00 96.56 96 TYR A N 1
ATOM 704 C CA . TYR A 1 96 ? 1.268 -1.666 -20.639 1.00 96.56 96 TYR A CA 1
ATOM 705 C C . TYR A 1 96 ? 2.608 -2.332 -20.941 1.00 96.56 96 TYR A C 1
ATOM 707 O O . TYR A 1 96 ? 2.698 -3.556 -21.027 1.00 96.56 96 TYR A O 1
ATOM 715 N N . ALA A 1 97 ? 3.657 -1.520 -21.055 1.00 95.62 97 ALA A N 1
ATOM 716 C CA . ALA A 1 97 ? 5.033 -1.985 -21.161 1.00 95.62 97 ALA A CA 1
ATOM 717 C C . ALA A 1 97 ? 5.793 -1.639 -19.879 1.00 95.62 97 ALA A C 1
ATOM 719 O O . ALA A 1 97 ? 5.642 -0.547 -19.327 1.00 95.62 97 ALA A O 1
ATOM 720 N N . ILE A 1 98 ? 6.615 -2.577 -19.415 1.00 93.00 98 ILE A N 1
ATOM 721 C CA . ILE A 1 98 ? 7.498 -2.384 -18.269 1.00 93.00 98 ILE A CA 1
ATOM 722 C C . ILE A 1 98 ? 8.918 -2.597 -18.758 1.00 93.00 98 ILE A C 1
ATOM 724 O O . ILE A 1 98 ? 9.270 -3.675 -19.230 1.00 93.00 98 ILE A O 1
ATOM 728 N N . GLU A 1 99 ? 9.724 -1.552 -18.631 1.00 91.19 99 GLU A N 1
ATOM 729 C CA . GLU A 1 99 ? 11.141 -1.579 -18.954 1.00 91.19 99 GLU A CA 1
ATOM 730 C C . GLU A 1 99 ? 11.931 -1.428 -17.656 1.00 91.19 99 GLU A C 1
ATOM 732 O O . GLU A 1 99 ? 11.780 -0.446 -16.925 1.00 91.19 99 GLU A O 1
ATOM 737 N N . CYS A 1 100 ? 12.776 -2.409 -17.354 1.00 85.50 100 CYS A N 1
ATOM 738 C CA . CYS A 1 100 ? 13.685 -2.358 -16.219 1.00 85.50 100 CYS A CA 1
ATOM 739 C C . CYS A 1 100 ? 15.106 -2.719 -16.655 1.00 85.50 100 CYS A C 1
ATOM 741 O O . CYS A 1 100 ? 15.332 -3.403 -17.653 1.00 85.50 100 CYS A O 1
ATOM 743 N N . LYS A 1 101 ? 16.077 -2.223 -15.889 1.00 85.88 101 LYS A N 1
ATOM 744 C CA . LYS A 1 101 ? 17.428 -2.786 -15.877 1.00 85.88 101 LYS A CA 1
ATOM 745 C C . LYS A 1 101 ? 17.447 -3.959 -14.903 1.00 85.88 101 LYS A C 1
ATOM 747 O O . LYS A 1 101 ? 16.548 -4.058 -14.066 1.00 85.88 101 LYS A O 1
ATOM 752 N N . ASP A 1 102 ? 18.492 -4.778 -14.976 1.00 87.25 102 ASP A N 1
ATOM 753 C CA . ASP A 1 102 ? 18.725 -5.803 -13.960 1.00 87.25 102 ASP A CA 1
ATOM 754 C C . ASP A 1 102 ? 18.661 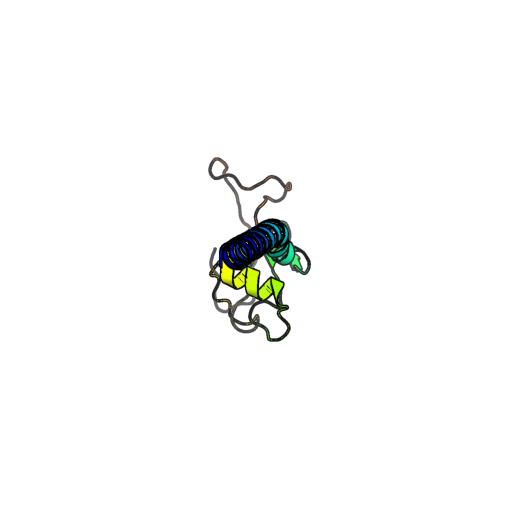-5.189 -12.559 1.00 87.25 102 ASP A C 1
ATOM 756 O O . ASP A 1 102 ? 19.265 -4.146 -12.277 1.00 87.25 102 ASP A O 1
ATOM 760 N N . MET A 1 103 ? 17.862 -5.824 -11.704 1.00 86.19 103 MET A N 1
ATOM 761 C CA . MET A 1 103 ? 17.754 -5.468 -10.299 1.00 86.19 103 MET A CA 1
ATOM 762 C C . MET A 1 103 ? 18.934 -6.065 -9.540 1.00 86.19 103 MET A C 1
ATOM 764 O O . MET A 1 103 ? 19.324 -7.202 -9.788 1.00 86.19 103 MET A O 1
ATOM 768 N N . ASP A 1 104 ? 19.463 -5.304 -8.585 1.00 89.69 104 ASP A N 1
ATOM 769 C CA . ASP A 1 104 ? 20.467 -5.779 -7.631 1.00 89.69 104 ASP A CA 1
ATOM 770 C C . ASP A 1 104 ? 19.800 -6.696 -6.589 1.00 89.69 104 ASP A C 1
ATOM 772 O O . ASP A 1 104 ? 19.516 -6.298 -5.459 1.00 89.69 104 ASP A O 1
ATOM 776 N N . ALA A 1 105 ? 19.414 -7.890 -7.036 1.00 90.88 105 ALA A N 1
ATOM 777 C CA . ALA A 1 105 ? 18.734 -8.918 -6.264 1.00 90.88 105 ALA A CA 1
ATOM 778 C C . ALA A 1 105 ? 19.037 -10.305 -6.852 1.00 90.88 105 ALA A C 1
ATOM 780 O O . ALA A 1 105 ? 19.291 -10.440 -8.047 1.00 90.88 105 ALA A O 1
ATOM 781 N N . GLU A 1 106 ? 18.946 -11.347 -6.023 1.00 93.81 106 GLU A N 1
ATOM 782 C CA . GLU A 1 106 ? 19.114 -12.745 -6.457 1.00 93.81 106 GLU A CA 1
ATOM 783 C C . GLU A 1 106 ? 18.062 -13.164 -7.500 1.00 93.81 106 GLU A C 1
ATOM 785 O O . GLU A 1 106 ? 18.342 -13.930 -8.419 1.00 93.81 106 GLU A O 1
ATOM 790 N N . TRP A 1 107 ? 16.832 -12.664 -7.357 1.00 93.94 107 TRP A N 1
ATOM 791 C CA . TRP A 1 107 ? 15.739 -12.845 -8.308 1.00 93.94 107 TRP A CA 1
ATOM 792 C C . TRP A 1 107 ? 14.663 -11.777 -8.083 1.00 93.94 107 TRP A C 1
ATOM 794 O O . TRP A 1 107 ? 14.638 -11.104 -7.050 1.00 93.94 107 TRP A O 1
ATOM 804 N N . TRP A 1 108 ? 13.752 -11.634 -9.046 1.00 93.38 108 TRP A N 1
ATOM 805 C CA . TRP A 1 108 ? 12.585 -10.764 -8.930 1.00 93.38 108 TRP A CA 1
ATOM 806 C C . TRP A 1 108 ? 11.398 -11.323 -9.719 1.00 93.38 108 TRP A C 1
ATOM 808 O O . TRP A 1 108 ? 11.549 -12.193 -10.579 1.00 93.38 108 TRP A O 1
ATOM 818 N N . SER A 1 109 ? 10.206 -10.822 -9.407 1.00 91.69 109 SER A N 1
ATOM 819 C CA . SER A 1 109 ? 8.962 -11.143 -10.105 1.00 91.69 109 SER A CA 1
ATOM 820 C C . SER A 1 109 ? 8.033 -9.935 -10.131 1.00 91.69 109 SER A C 1
ATOM 822 O O . SER A 1 109 ? 8.185 -9.011 -9.328 1.00 91.69 109 SER A O 1
ATOM 824 N N . ILE A 1 110 ? 7.046 -9.987 -11.020 1.00 90.50 110 ILE A N 1
ATOM 825 C CA . ILE A 1 110 ? 5.920 -9.059 -11.097 1.00 90.50 110 ILE A CA 1
ATOM 826 C C . ILE A 1 110 ? 4.605 -9.832 -11.142 1.00 90.50 110 ILE A C 1
ATOM 828 O O . ILE A 1 110 ? 4.597 -10.919 -11.764 1.00 90.50 110 ILE A O 1
#

pLDDT: mean 89.11, std 8.18, range [58.97, 98.12]

Secondary structure (DSSP, 8-state):
-HHHHHHHHHHHHHHHHHHHHHHHHHHHHHHHHHHHT-EEETTEEE-TTTTSTT--HHHHHHHHHHT--PPPTTT----B-SB-TTSPBP-TTS------PPPSSS----

Foldseek 3Di:
DVVVVVVVVVVVVCVVVVVVVVCVVCVVVLVCVQPPQWDDDQQKTWHQCWQHPPQDPSPVVSCVVVVVVDHHVVQDTDIDGQAHNVRHGDDPVDDDDDDDDDDPDPDDDD

Sequence (110 aa):
MAKLIKFLIAAVVALVLGVGIGYVTASPLVDLIFVSKAVKNGPWMTNLDIGSQQAGPYLRAAIARHGLLALTKSEAVYFSAYSDSDGQPLRGSCDYAIECKDMDAEWWSI

Radius of gyration: 20.74 Å; Cα contacts (8 Å, |Δi|>4): 83; chains: 1; bo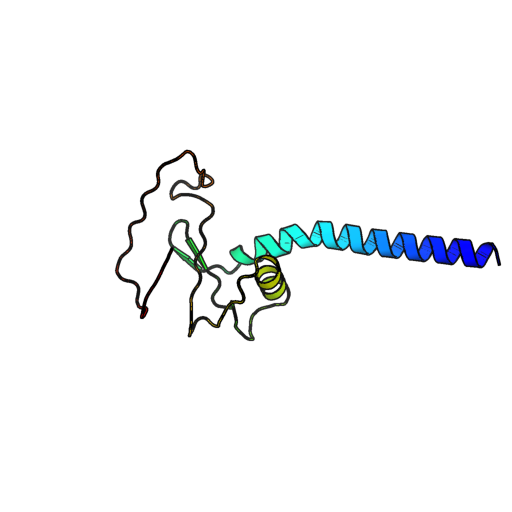unding box: 56×22×60 Å